Protein AF-A0A7W4DY26-F1 (afdb_monomer_lite)

Foldseek 3Di:
DVPPCPVVVVLVVQLVVVVVPDDDDPDPVSSVVVSVVSVPPVCCVVVVDDDPVCPVVVVVVVVVVVVD

Secondary structure (DSSP, 8-state):
---TTHHHHHHHHHHHHHHHH-SS-S-HHHHHHHHHHHHHHHHHHHH-SPPGGGHHHHHHHHHHHTT-

Radius of gyration: 16.76 Å; chains: 1; bounding box: 37×35×33 Å

Sequence (68 aa):
MIYTTNWIERLNRFCKRTLRMRGALPSAEAVLFLMGRVAWENPQISYARSLPLFKDWDARGEHNKNNI

Structure (mmCIF, N/CA/C/O backbone):
data_AF-A0A7W4DY26-F1
#
_entry.id   AF-A0A7W4DY26-F1
#
loop_
_atom_site.group_PDB
_atom_site.id
_atom_site.type_symbol
_atom_site.label_atom_id
_atom_site.label_alt_id
_atom_site.label_comp_id
_atom_site.label_asym_id
_atom_site.label_entity_id
_atom_site.label_seq_id
_atom_site.pdbx_PDB_ins_code
_atom_site.Cartn_x
_atom_site.Cartn_y
_atom_site.Cartn_z
_atom_site.occupancy
_atom_site.B_iso_or_equiv
_atom_site.auth_seq_id
_atom_site.auth_comp_id
_atom_site.auth_asym_id
_atom_site.auth_atom_id
_atom_site.pdbx_PDB_model_num
ATOM 1 N N . MET A 1 1 ? 11.605 6.154 -12.640 1.00 48.59 1 MET A N 1
ATOM 2 C CA . MET A 1 1 ? 12.588 6.768 -11.725 1.00 48.59 1 MET A CA 1
ATOM 3 C C . MET A 1 1 ? 12.855 5.802 -10.589 1.00 48.59 1 MET A C 1
ATOM 5 O O . MET A 1 1 ? 11.933 5.496 -9.841 1.00 48.59 1 MET A O 1
ATOM 9 N N . ILE A 1 2 ? 14.080 5.282 -10.530 1.00 49.66 2 ILE A N 1
ATOM 10 C CA . ILE A 1 2 ? 14.578 4.385 -9.480 1.00 49.66 2 ILE A CA 1
ATOM 11 C C . ILE A 1 2 ? 15.024 5.276 -8.310 1.00 49.66 2 ILE A C 1
ATOM 13 O O . ILE A 1 2 ? 16.204 5.436 -8.042 1.00 49.66 2 ILE A O 1
ATOM 17 N N . TYR A 1 3 ? 14.054 5.931 -7.673 1.00 42.78 3 TYR A N 1
ATOM 18 C CA . TYR A 1 3 ? 14.231 6.547 -6.360 1.00 42.78 3 TYR A CA 1
ATOM 19 C C . TYR A 1 3 ? 13.249 5.841 -5.428 1.00 42.78 3 TYR A C 1
ATOM 21 O O . TYR A 1 3 ? 12.067 5.667 -5.738 1.00 42.78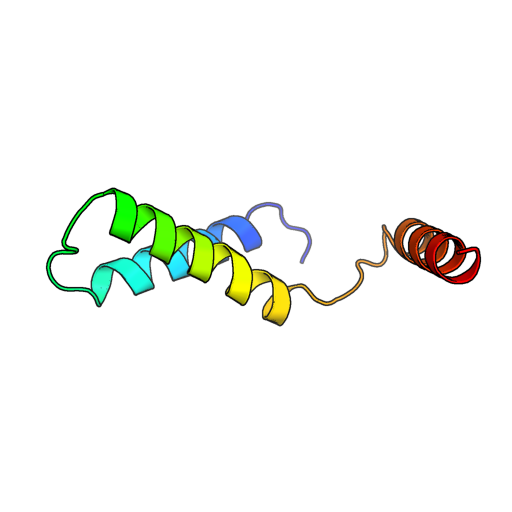 3 TYR A O 1
ATOM 29 N N . THR A 1 4 ? 13.794 5.301 -4.355 1.00 56.91 4 THR A N 1
ATOM 30 C CA . THR A 1 4 ? 13.520 3.961 -3.821 1.00 56.91 4 THR A CA 1
ATOM 31 C C . THR A 1 4 ? 12.226 3.811 -3.016 1.00 56.91 4 THR A C 1
ATOM 33 O O . THR A 1 4 ? 11.950 2.728 -2.509 1.00 56.91 4 THR A O 1
ATOM 36 N N . THR A 1 5 ? 11.374 4.838 -2.970 1.00 55.94 5 THR A N 1
ATOM 37 C CA . THR A 1 5 ? 10.107 4.831 -2.219 1.00 55.94 5 THR A CA 1
ATOM 38 C C . THR A 1 5 ? 8.881 5.181 -3.054 1.00 55.94 5 THR A C 1
ATOM 40 O O . THR A 1 5 ? 7.771 4.972 -2.581 1.00 55.94 5 THR A O 1
ATOM 43 N N . ASN A 1 6 ? 9.014 5.640 -4.307 1.00 74.25 6 ASN A N 1
ATOM 44 C CA . ASN A 1 6 ? 7.849 6.099 -5.085 1.00 74.25 6 ASN A CA 1
ATOM 45 C C . ASN A 1 6 ? 6.795 4.991 -5.280 1.00 74.25 6 ASN A C 1
ATOM 47 O O . ASN A 1 6 ? 5.596 5.258 -5.301 1.00 74.25 6 ASN A O 1
ATOM 51 N N . TRP A 1 7 ? 7.214 3.729 -5.398 1.00 76.25 7 TRP A N 1
ATOM 52 C CA . TRP A 1 7 ? 6.270 2.614 -5.496 1.00 76.25 7 TRP A CA 1
ATOM 53 C C . TRP A 1 7 ? 5.570 2.320 -4.162 1.00 76.25 7 TRP A C 1
ATOM 55 O O . TRP A 1 7 ? 4.356 2.126 -4.151 1.00 76.25 7 TRP A O 1
ATOM 65 N N . ILE A 1 8 ? 6.300 2.392 -3.044 1.00 80.12 8 ILE A N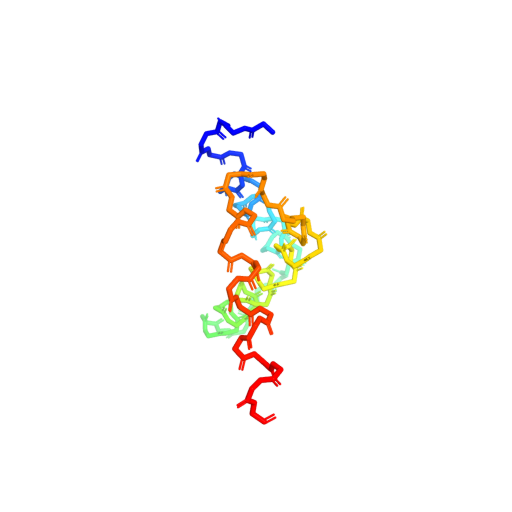 1
ATOM 66 C CA . ILE A 1 8 ? 5.756 2.233 -1.686 1.00 80.12 8 ILE A CA 1
ATOM 67 C C . ILE A 1 8 ? 4.786 3.373 -1.373 1.00 80.12 8 ILE A C 1
ATOM 69 O O . ILE A 1 8 ? 3.687 3.152 -0.872 1.00 80.12 8 ILE A O 1
ATOM 73 N N . GLU A 1 9 ? 5.149 4.603 -1.720 1.00 84.62 9 GLU A N 1
ATOM 74 C CA . GLU A 1 9 ? 4.307 5.781 -1.547 1.00 84.62 9 GLU A CA 1
ATOM 75 C C . GLU A 1 9 ? 3.055 5.713 -2.420 1.00 84.62 9 GLU A C 1
ATOM 77 O O . GLU A 1 9 ? 1.964 6.030 -1.944 1.00 84.62 9 GLU A O 1
ATOM 82 N N . ARG A 1 10 ? 3.174 5.268 -3.681 1.00 82.69 10 ARG A N 1
ATOM 83 C CA . ARG A 1 10 ? 2.015 5.025 -4.556 1.00 82.69 10 ARG A CA 1
ATOM 84 C C . ARG A 1 10 ? 1.092 3.971 -3.959 1.00 82.69 10 ARG A C 1
ATOM 86 O O . ARG A 1 10 ? -0.108 4.222 -3.877 1.00 82.69 10 ARG A O 1
ATOM 93 N N . LEU A 1 11 ? 1.640 2.853 -3.487 1.00 84.50 11 LEU A N 1
ATOM 94 C CA . LEU A 1 11 ? 0.873 1.800 -2.825 1.00 84.50 11 LEU A CA 1
ATOM 95 C C . LEU A 1 11 ? 0.152 2.338 -1.580 1.00 84.50 11 LEU A C 1
ATOM 97 O O . LEU A 1 11 ? -1.060 2.185 -1.456 1.00 84.50 11 LEU A O 1
ATOM 101 N N . ASN A 1 12 ? 0.857 3.063 -0.710 1.00 87.06 12 ASN A N 1
ATOM 102 C CA . ASN A 1 12 ? 0.285 3.675 0.491 1.00 87.06 12 ASN A CA 1
ATOM 103 C C . ASN A 1 12 ? -0.835 4.679 0.155 1.00 87.06 12 ASN A C 1
ATOM 105 O O . ASN A 1 12 ? -1.863 4.722 0.832 1.00 87.06 12 ASN A O 1
ATOM 109 N N . ARG A 1 13 ? -0.689 5.464 -0.923 1.00 87.44 13 ARG A N 1
ATOM 110 C CA . ARG A 1 13 ? -1.750 6.366 -1.405 1.00 87.44 13 ARG A CA 1
ATOM 111 C C . ARG A 1 13 ? -2.994 5.602 -1.861 1.00 87.44 13 ARG A C 1
ATOM 113 O O . ARG A 1 13 ? -4.098 6.024 -1.515 1.00 87.44 13 ARG A O 1
ATOM 120 N N . PHE A 1 14 ? -2.837 4.495 -2.589 1.00 86.06 14 PHE A N 1
ATOM 121 C CA . PHE A 1 14 ? -3.969 3.663 -3.012 1.00 86.06 14 PHE A CA 1
ATOM 122 C C . PHE A 1 14 ? -4.684 3.036 -1.818 1.00 86.06 14 PHE A C 1
ATOM 124 O O . PHE A 1 14 ? -5.896 3.178 -1.694 1.00 86.06 14 PHE A O 1
ATOM 131 N N . CYS A 1 15 ? -3.930 2.460 -0.886 1.00 87.75 15 CYS A N 1
ATOM 132 C CA . CYS A 1 15 ? -4.449 1.909 0.360 1.00 87.75 15 CYS A CA 1
ATOM 133 C C . CYS A 1 15 ? -5.271 2.937 1.158 1.00 87.75 15 CYS A C 1
ATOM 135 O O . CYS A 1 15 ? -6.431 2.696 1.493 1.00 87.75 15 CYS A O 1
ATOM 137 N N . LYS A 1 16 ? -4.716 4.135 1.386 1.00 87.94 16 LYS A N 1
ATOM 138 C CA . LYS A 1 16 ? -5.418 5.228 2.080 1.00 87.94 16 LYS A CA 1
ATOM 139 C C . LYS A 1 16 ? -6.673 5.685 1.333 1.00 87.94 16 LYS A C 1
ATOM 141 O O . LYS A 1 16 ? -7.690 5.950 1.968 1.00 87.94 16 LYS A O 1
ATOM 146 N N . ARG A 1 17 ? -6.635 5.781 -0.001 1.00 88.00 17 ARG A N 1
ATOM 147 C CA . ARG A 1 17 ? -7.805 6.166 -0.809 1.00 88.00 17 ARG A CA 1
ATOM 148 C C . ARG A 1 17 ? -8.923 5.129 -0.706 1.00 88.00 17 ARG A C 1
ATOM 150 O O . ARG A 1 17 ? -10.071 5.514 -0.507 1.00 88.00 17 ARG A O 1
ATOM 157 N N . THR A 1 18 ? -8.584 3.846 -0.782 1.00 86.88 18 THR A N 1
ATOM 158 C CA . THR A 1 18 ? -9.544 2.743 -0.664 1.00 86.88 18 THR A CA 1
ATOM 159 C C . THR A 1 18 ? -10.243 2.743 0.695 1.00 86.88 18 THR A C 1
ATOM 161 O O . THR A 1 18 ? -11.463 2.600 0.751 1.00 86.88 18 THR A O 1
ATOM 164 N N . LEU A 1 19 ? -9.502 2.964 1.784 1.00 86.38 19 LEU A N 1
ATOM 165 C CA . LEU A 1 19 ? -10.073 3.009 3.134 1.00 86.38 19 LEU A CA 1
ATOM 166 C C . LEU A 1 19 ? -10.936 4.255 3.380 1.00 86.38 19 LEU A C 1
ATOM 168 O O . LEU A 1 19 ? -11.921 4.170 4.100 1.00 86.38 19 LEU A O 1
ATOM 172 N N . ARG A 1 20 ? -10.632 5.397 2.745 1.00 84.56 20 ARG A N 1
ATOM 173 C CA . ARG A 1 20 ? -11.437 6.631 2.875 1.00 84.56 20 ARG A CA 1
ATOM 174 C C . ARG A 1 20 ? -12.835 6.531 2.263 1.00 84.56 20 ARG A C 1
ATOM 176 O O . ARG A 1 20 ? -13.711 7.283 2.670 1.00 84.56 20 ARG A O 1
ATOM 183 N N . MET A 1 21 ? -13.035 5.663 1.270 1.00 76.12 21 MET A N 1
ATOM 184 C CA . MET A 1 21 ? -14.317 5.527 0.566 1.00 76.12 21 MET A CA 1
ATOM 185 C C . MET A 1 21 ? -15.243 4.474 1.182 1.00 76.12 21 MET A C 1
ATOM 187 O O . MET A 1 21 ? -16.425 4.445 0.849 1.00 76.12 21 MET A O 1
ATOM 191 N N . ARG A 1 22 ? -14.736 3.597 2.057 1.00 72.12 22 ARG A N 1
ATOM 192 C CA . ARG A 1 22 ? -15.549 2.541 2.664 1.00 72.12 22 ARG A CA 1
ATOM 193 C C . ARG A 1 22 ? -16.018 2.967 4.052 1.00 72.12 22 ARG A C 1
ATOM 195 O O . ARG A 1 22 ? -15.219 3.050 4.978 1.00 72.12 22 ARG A O 1
ATOM 202 N N . GLY A 1 23 ? -17.322 3.222 4.186 1.00 66.81 23 GLY A N 1
ATOM 203 C CA . G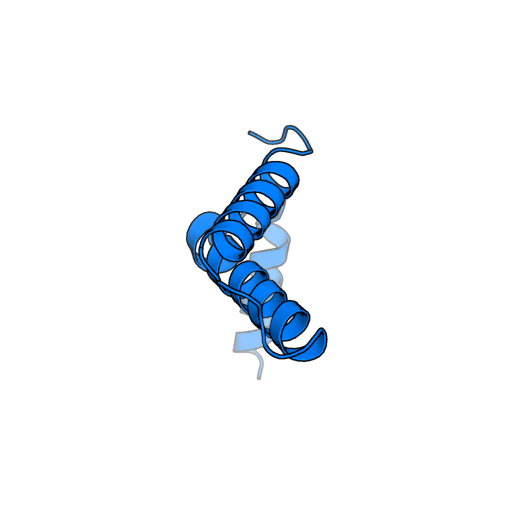LY A 1 23 ? -17.986 3.236 5.491 1.00 66.81 23 GLY A CA 1
ATOM 204 C C . GLY A 1 23 ? -17.760 1.898 6.200 1.00 66.81 23 GLY A C 1
ATOM 205 O O . GLY A 1 23 ? -17.648 0.881 5.517 1.00 66.81 23 GLY A O 1
ATOM 206 N N . ALA A 1 24 ? -17.607 1.954 7.529 1.00 68.00 24 ALA A N 1
ATOM 207 C CA . ALA A 1 24 ? -17.252 0.868 8.453 1.00 68.00 24 ALA A CA 1
ATOM 208 C C . ALA A 1 24 ? -17.182 -0.529 7.805 1.00 68.00 24 ALA A C 1
ATOM 210 O O . ALA A 1 24 ? -18.203 -1.176 7.575 1.00 68.00 24 ALA A O 1
ATOM 211 N N . LEU A 1 25 ? -15.965 -0.986 7.486 1.00 83.00 25 LEU A N 1
ATOM 212 C CA . LEU A 1 25 ? -15.775 -2.359 7.026 1.00 83.00 25 LEU A CA 1
ATOM 213 C C . LEU A 1 25 ? -16.257 -3.346 8.108 1.00 83.00 25 LEU A C 1
ATOM 215 O O . LEU A 1 25 ? -16.058 -3.085 9.293 1.00 83.00 25 LEU A O 1
ATOM 219 N N . PRO A 1 26 ? -16.860 -4.480 7.712 1.00 83.06 26 PRO A N 1
ATOM 220 C CA . PRO A 1 26 ? -17.545 -5.383 8.637 1.00 83.06 26 PRO A CA 1
ATOM 221 C C . PRO A 1 26 ? -16.605 -6.131 9.595 1.00 83.06 26 PRO A C 1
ATOM 223 O O . PRO A 1 26 ? -17.046 -6.554 10.658 1.00 83.06 26 PRO A O 1
ATOM 226 N N . SER A 1 27 ? -15.325 -6.305 9.242 1.00 89.19 27 SER A N 1
ATOM 227 C CA . SER A 1 27 ? -14.309 -6.925 10.102 1.00 89.19 27 SER A CA 1
ATOM 228 C C . SER A 1 27 ? -12.884 -6.572 9.653 1.00 89.19 27 SER A C 1
ATOM 230 O O . SER A 1 27 ? -12.678 -6.043 8.554 1.00 89.19 27 SER A O 1
ATOM 232 N N . ALA A 1 28 ? -11.884 -6.891 10.481 1.00 88.62 28 ALA A N 1
ATOM 233 C CA . ALA A 1 28 ? -10.471 -6.709 10.143 1.00 88.62 28 ALA A CA 1
ATOM 234 C C . ALA A 1 28 ? -10.025 -7.609 8.972 1.00 88.62 28 ALA A C 1
ATOM 236 O O . ALA A 1 28 ? -9.244 -7.178 8.123 1.00 88.62 28 ALA A O 1
ATOM 237 N N . GLU A 1 29 ? -10.566 -8.824 8.856 1.00 91.25 29 GLU A N 1
ATOM 238 C CA . GLU A 1 29 ? -10.297 -9.734 7.735 1.00 91.25 29 GLU A CA 1
ATOM 239 C C . GLU A 1 29 ? -10.772 -9.139 6.408 1.00 91.25 29 GLU A C 1
ATOM 241 O O . GLU A 1 29 ? -10.065 -9.219 5.403 1.00 91.25 29 GLU A O 1
ATOM 246 N N . ALA A 1 30 ? -11.933 -8.477 6.402 1.00 88.44 30 ALA A N 1
ATOM 247 C CA . ALA A 1 30 ? -12.441 -7.797 5.213 1.00 88.44 30 ALA A CA 1
ATOM 248 C C . ALA A 1 30 ? -11.513 -6.649 4.771 1.00 88.44 30 ALA A C 1
ATOM 250 O O . ALA A 1 30 ? -11.326 -6.424 3.572 1.00 88.44 30 ALA A O 1
ATOM 251 N N . VAL A 1 31 ? -10.890 -5.953 5.729 1.00 89.25 31 VAL A N 1
ATOM 252 C CA . VAL A 1 31 ? -9.873 -4.923 5.462 1.00 89.25 31 VAL A CA 1
ATOM 253 C C . VAL A 1 31 ? -8.625 -5.544 4.845 1.00 89.25 31 VAL A C 1
ATOM 255 O O . VAL A 1 31 ? -8.150 -5.055 3.820 1.00 89.25 31 VAL A O 1
ATOM 258 N N . LEU A 1 32 ? -8.113 -6.630 5.426 1.00 90.88 32 LEU A N 1
ATOM 259 C CA . LEU A 1 32 ? -6.926 -7.324 4.922 1.00 90.88 32 LEU A CA 1
ATOM 260 C C . LEU A 1 32 ? -7.146 -7.870 3.510 1.00 90.88 32 LEU A C 1
ATOM 262 O O . LEU A 1 32 ? -6.310 -7.651 2.634 1.00 90.88 32 LEU A O 1
ATOM 266 N N . PHE A 1 33 ? -8.293 -8.504 3.258 1.00 91.31 33 PHE A N 1
ATOM 267 C CA . PHE A 1 33 ? -8.651 -9.014 1.935 1.00 91.31 33 PHE A CA 1
ATOM 268 C C . PHE A 1 33 ? -8.697 -7.897 0.885 1.00 91.31 33 PHE A C 1
ATOM 270 O O . PHE A 1 33 ? -8.104 -8.009 -0.191 1.00 91.31 33 PHE A O 1
ATOM 277 N N . LEU A 1 34 ? -9.362 -6.786 1.208 1.00 89.25 34 LEU A N 1
ATOM 278 C CA . LEU A 1 34 ? -9.465 -5.633 0.319 1.00 89.25 34 LEU A CA 1
ATOM 279 C C . LEU A 1 34 ? -8.098 -5.005 0.027 1.00 89.25 34 LEU A C 1
ATOM 281 O O . LEU A 1 34 ? -7.792 -4.685 -1.121 1.00 89.25 34 LEU A O 1
ATOM 285 N N . MET A 1 35 ? -7.273 -4.833 1.056 1.00 89.38 35 MET A N 1
ATOM 286 C CA . MET A 1 35 ? -5.934 -4.263 0.921 1.00 89.38 35 MET A CA 1
ATOM 287 C C . MET A 1 35 ? -5.019 -5.184 0.111 1.00 89.38 35 MET A C 1
ATOM 289 O O . MET A 1 35 ? -4.278 -4.699 -0.742 1.00 89.38 35 MET A O 1
ATOM 293 N N . GLY A 1 36 ? -5.137 -6.503 0.293 1.00 89.81 36 GLY A N 1
ATOM 294 C CA . GLY A 1 36 ? -4.461 -7.503 -0.534 1.00 89.81 36 GLY A CA 1
ATOM 295 C C . GLY A 1 36 ? -4.864 -7.410 -2.008 1.00 89.81 36 GLY A C 1
ATOM 296 O O . GLY A 1 36 ? -4.000 -7.396 -2.881 1.00 89.81 36 GLY A O 1
ATOM 297 N N . ARG A 1 37 ? -6.160 -7.247 -2.304 1.00 88.88 37 ARG A N 1
ATOM 298 C CA . ARG A 1 37 ? -6.654 -7.031 -3.677 1.00 88.88 37 ARG A CA 1
ATOM 299 C C . ARG A 1 37 ? -6.103 -5.755 -4.311 1.00 88.88 37 ARG A C 1
ATOM 301 O O . ARG A 1 37 ? -5.587 -5.802 -5.424 1.00 88.88 37 ARG A O 1
ATOM 308 N N . VAL A 1 38 ? -6.135 -4.637 -3.587 1.00 87.38 38 VAL A N 1
ATOM 309 C CA . VAL A 1 38 ? -5.557 -3.358 -4.041 1.00 87.38 38 VAL A CA 1
ATOM 310 C C . VAL A 1 38 ? -4.058 -3.504 -4.305 1.00 87.38 38 VAL A C 1
ATOM 312 O O . VAL A 1 38 ? -3.560 -3.015 -5.321 1.00 87.38 38 VAL A O 1
ATOM 315 N N . ALA A 1 39 ? -3.342 -4.197 -3.420 1.00 85.69 39 ALA A N 1
ATOM 316 C CA . ALA A 1 39 ? -1.923 -4.472 -3.580 1.00 85.69 39 ALA A CA 1
ATOM 317 C C . ALA A 1 39 ? -1.622 -5.431 -4.738 1.00 85.69 39 ALA A C 1
ATOM 319 O O . ALA A 1 39 ? -0.503 -5.415 -5.216 1.00 85.69 39 ALA A O 1
ATOM 320 N N . TRP A 1 40 ? -2.574 -6.235 -5.210 1.00 83.75 40 TRP A N 1
ATOM 321 C CA . TRP A 1 40 ? -2.385 -7.154 -6.337 1.00 83.75 40 TRP A CA 1
ATOM 322 C C . TRP A 1 40 ? -2.664 -6.502 -7.698 1.00 83.75 40 TRP A C 1
ATOM 324 O O . TRP A 1 40 ? -1.900 -6.684 -8.646 1.00 83.75 40 TRP A O 1
ATOM 334 N N . GLU A 1 41 ? -3.732 -5.710 -7.797 1.00 80.06 41 GLU A N 1
ATOM 335 C CA . GLU A 1 41 ? -4.192 -5.118 -9.062 1.00 80.06 41 GLU A CA 1
ATOM 336 C C . GLU A 1 41 ? -3.348 -3.911 -9.493 1.00 80.06 41 GLU A C 1
ATOM 338 O O . GLU A 1 41 ? -2.975 -3.777 -10.660 1.00 80.06 41 GLU A O 1
ATOM 343 N N . ASN A 1 42 ? -2.992 -3.034 -8.550 1.00 69.44 42 ASN A N 1
ATOM 344 C CA . ASN A 1 42 ? -2.263 -1.805 -8.871 1.00 69.44 42 ASN A CA 1
ATOM 345 C C . ASN A 1 42 ? -0.849 -2.053 -9.426 1.00 69.44 42 ASN A C 1
ATOM 347 O O . 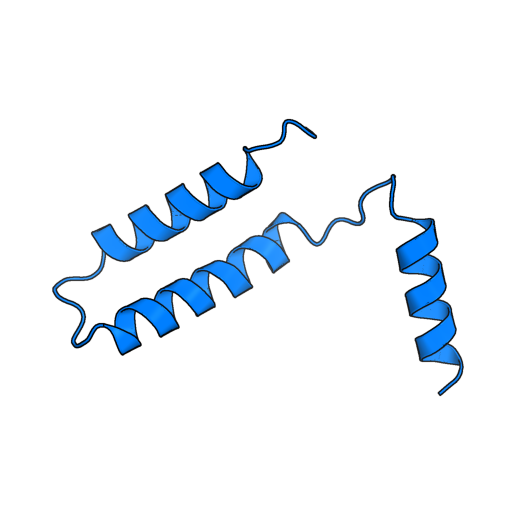ASN A 1 42 ? -0.480 -1.384 -10.401 1.00 69.44 42 ASN A O 1
ATOM 351 N N . PRO A 1 43 ? -0.041 -2.979 -8.863 1.00 65.38 43 PRO A N 1
ATOM 352 C CA . PRO A 1 43 ? 1.290 -3.225 -9.380 1.00 65.38 43 PRO A CA 1
ATOM 353 C C . PRO A 1 43 ? 1.293 -3.956 -10.720 1.00 65.38 43 PRO A C 1
ATOM 355 O O . PRO A 1 43 ? 2.169 -3.681 -11.531 1.00 65.38 43 PRO A O 1
ATOM 358 N N . GLN A 1 44 ? 0.324 -4.836 -10.985 1.00 59.44 44 GLN A N 1
ATOM 359 C CA . GLN A 1 44 ? 0.248 -5.536 -12.271 1.00 59.44 44 GLN A CA 1
ATOM 360 C C . GLN A 1 44 ? 0.006 -4.581 -13.430 1.00 59.44 44 GLN A C 1
ATOM 362 O O . GLN A 1 44 ? 0.646 -4.700 -14.464 1.00 59.44 44 GLN A O 1
ATOM 367 N N . ILE A 1 45 ? -0.854 -3.583 -13.249 1.00 60.06 45 ILE A N 1
ATOM 368 C CA . ILE A 1 45 ? -1.139 -2.613 -14.311 1.00 60.06 45 ILE A CA 1
ATOM 369 C C . ILE A 1 45 ? -0.014 -1.568 -14.403 1.00 60.06 45 ILE A C 1
ATOM 371 O O . ILE A 1 45 ? 0.375 -1.155 -15.492 1.00 60.06 45 ILE A O 1
ATOM 375 N N . SER A 1 46 ? 0.542 -1.136 -13.262 1.00 59.72 46 SER A N 1
ATOM 376 C CA . SER A 1 46 ? 1.517 -0.033 -13.222 1.00 59.72 46 SER A CA 1
ATOM 377 C C . SER A 1 46 ? 2.982 -0.450 -13.402 1.00 59.72 46 SER A C 1
ATOM 379 O O . SER A 1 46 ? 3.792 0.388 -13.804 1.00 59.72 46 SER A O 1
ATOM 381 N N . TYR A 1 47 ? 3.342 -1.697 -13.085 1.00 64.62 47 TYR A N 1
ATOM 382 C CA . TYR A 1 47 ? 4.717 -2.219 -13.122 1.00 64.62 47 TYR A CA 1
ATOM 383 C C . TYR A 1 47 ? 4.869 -3.473 -13.994 1.00 64.62 47 TYR A C 1
ATOM 385 O O . TYR A 1 47 ? 5.890 -4.141 -13.895 1.00 64.62 47 TYR A O 1
ATOM 393 N N . ALA A 1 48 ? 3.935 -3.754 -14.912 1.00 67.69 48 ALA A N 1
ATOM 394 C CA . ALA A 1 48 ? 4.111 -4.791 -15.945 1.00 67.69 48 ALA A CA 1
ATOM 395 C C . ALA A 1 48 ? 5.335 -4.570 -16.861 1.00 67.69 48 ALA A C 1
ATOM 397 O O . ALA A 1 48 ? 5.656 -5.407 -17.700 1.00 67.69 48 ALA A O 1
ATOM 398 N N . ARG A 1 49 ? 6.023 -3.430 -16.741 1.00 73.06 49 ARG A N 1
ATOM 399 C CA . ARG A 1 49 ? 7.239 -3.140 -17.495 1.00 73.06 49 ARG A CA 1
ATOM 400 C C . ARG A 1 49 ? 8.416 -3.944 -16.938 1.00 73.06 49 ARG A C 1
ATOM 402 O O . ARG A 1 49 ? 8.829 -3.713 -15.803 1.00 73.06 49 ARG A O 1
ATOM 409 N N . SER A 1 50 ? 9.039 -4.740 -17.806 1.00 71.50 50 SER A N 1
ATOM 410 C CA . SER A 1 50 ? 10.368 -5.313 -17.567 1.00 71.50 50 SER A CA 1
ATOM 411 C C . SER A 1 50 ? 11.389 -4.207 -17.276 1.00 71.50 50 SER A C 1
ATOM 413 O O . SER A 1 50 ? 11.524 -3.220 -18.014 1.00 71.50 50 SER A O 1
ATOM 415 N N . LEU A 1 51 ? 12.090 -4.348 -16.156 1.00 77.44 51 LEU A N 1
ATOM 416 C CA . LEU A 1 51 ? 13.132 -3.418 -15.757 1.00 77.44 51 LEU A CA 1
ATOM 417 C C . LEU A 1 51 ? 14.406 -3.722 -16.557 1.00 77.44 51 LEU A C 1
ATOM 419 O O . LEU A 1 51 ? 14.839 -4.870 -16.574 1.00 77.44 51 LEU A O 1
ATOM 423 N N . PRO A 1 52 ? 15.074 -2.713 -17.151 1.00 76.38 52 PRO A N 1
ATOM 424 C CA . PRO A 1 52 ? 16.267 -2.938 -17.967 1.00 76.38 52 PRO A CA 1
ATOM 425 C C . PRO A 1 52 ? 17.382 -3.717 -17.260 1.00 76.38 52 PRO A C 1
ATOM 427 O O . PRO A 1 52 ? 18.099 -4.463 -17.912 1.00 76.38 52 PRO A O 1
ATOM 430 N N . LEU A 1 53 ? 17.494 -3.561 -15.936 1.00 79.69 53 LEU A N 1
ATOM 431 C CA . LEU A 1 53 ? 18.469 -4.259 -15.095 1.00 79.69 53 LEU A CA 1
ATOM 432 C C . LEU A 1 53 ? 18.186 -5.766 -14.955 1.00 79.69 53 LEU A C 1
ATOM 434 O O . LEU A 1 53 ? 19.093 -6.533 -14.665 1.00 79.69 53 LEU A O 1
ATOM 438 N N . PHE A 1 54 ? 16.939 -6.190 -15.156 1.00 78.06 54 PHE A N 1
ATOM 439 C CA . PHE A 1 54 ? 16.482 -7.565 -14.942 1.00 78.06 54 PHE A CA 1
ATOM 440 C C . PHE A 1 54 ? 16.135 -8.292 -16.248 1.00 78.06 54 PHE A C 1
ATOM 442 O O . PHE A 1 54 ? 15.557 -9.374 -16.211 1.00 78.06 54 PHE A O 1
ATOM 449 N N . LYS A 1 55 ? 16.532 -7.753 -17.408 1.00 79.75 55 LYS A N 1
ATOM 450 C CA . LYS A 1 55 ? 16.277 -8.381 -18.717 1.00 79.75 55 LYS A CA 1
ATOM 451 C C . LYS A 1 55 ? 16.783 -9.826 -18.797 1.00 79.75 55 LYS A C 1
ATOM 453 O O . LYS A 1 55 ? 16.079 -10.696 -19.298 1.00 79.75 55 LYS A O 1
ATOM 458 N N . ASP A 1 56 ? 17.959 -10.095 -18.234 1.00 79.81 56 ASP A N 1
ATOM 459 C CA . ASP A 1 56 ? 18.565 -11.435 -18.223 1.00 79.81 56 ASP A CA 1
ATOM 460 C C . ASP A 1 56 ? 17.813 -12.421 -17.313 1.00 79.81 56 ASP A C 1
ATOM 462 O O . ASP A 1 56 ? 17.946 -13.640 -17.434 1.00 79.81 56 ASP A O 1
ATOM 466 N N . TRP A 1 57 ? 17.055 -11.910 -16.341 1.00 75.88 57 TRP A N 1
ATOM 467 C CA . TRP A 1 57 ? 16.196 -12.719 -15.478 1.00 75.88 57 TRP A CA 1
ATOM 468 C C . TRP A 1 57 ? 14.914 -13.121 -16.211 1.00 75.88 57 TRP A C 1
ATOM 470 O O . TRP A 1 57 ? 14.543 -14.295 -16.193 1.00 75.88 57 TRP A O 1
ATOM 480 N N . ASP A 1 58 ? 14.299 -12.174 -16.921 1.00 76.38 5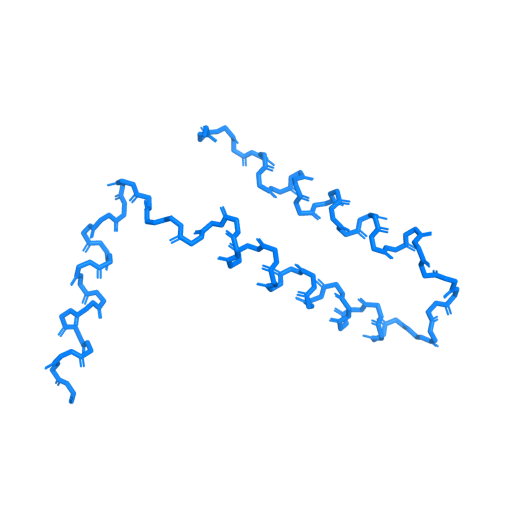8 ASP A N 1
ATOM 481 C CA . ASP A 1 58 ? 13.107 -12.425 -17.735 1.00 76.38 58 ASP A CA 1
ATOM 482 C C . ASP A 1 58 ? 13.399 -13.452 -18.846 1.00 76.38 58 ASP A C 1
ATOM 484 O O . ASP A 1 58 ? 12.659 -14.425 -18.999 1.00 76.38 58 ASP A O 1
ATOM 488 N N . ALA A 1 59 ? 14.544 -13.321 -19.528 1.00 76.50 59 ALA A N 1
ATOM 489 C CA . ALA A 1 59 ? 14.979 -14.257 -20.570 1.00 76.50 59 ALA A CA 1
ATOM 490 C C . ALA A 1 59 ? 15.177 -15.700 -20.055 1.00 76.50 59 ALA A C 1
ATOM 492 O O . ALA A 1 59 ? 14.839 -16.671 -20.736 1.00 76.50 59 ALA A O 1
ATOM 493 N N . ARG A 1 60 ? 15.684 -15.868 -18.825 1.00 69.94 60 ARG A N 1
ATOM 494 C CA . ARG A 1 60 ? 15.823 -17.191 -18.186 1.00 69.94 60 ARG A CA 1
ATOM 495 C C . ARG A 1 60 ? 14.475 -17.803 -17.807 1.00 69.94 60 ARG A C 1
ATOM 497 O O . ARG A 1 60 ? 14.310 -19.020 -17.894 1.00 69.94 60 ARG A O 1
ATOM 504 N N . GLY A 1 61 ? 13.515 -16.974 -17.399 1.00 68.75 61 GLY A N 1
ATOM 505 C CA . GLY A 1 61 ? 12.155 -17.411 -17.087 1.00 68.75 61 GLY A CA 1
ATOM 506 C C . GLY A 1 61 ? 11.398 -17.930 -18.311 1.00 68.75 61 GLY A C 1
ATOM 507 O O . GLY A 1 61 ? 10.660 -18.906 -18.199 1.00 68.75 61 GLY A O 1
ATOM 508 N N . GLU A 1 62 ? 11.595 -17.321 -19.480 1.00 64.69 62 GLU A N 1
ATOM 509 C CA . GLU A 1 62 ? 11.001 -17.782 -20.744 1.00 64.69 62 GLU A CA 1
ATOM 510 C C . GLU A 1 62 ? 11.613 -19.102 -21.222 1.00 64.69 62 GLU A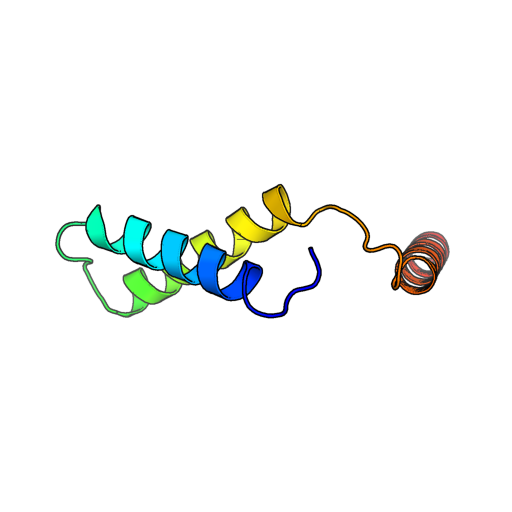 C 1
ATOM 512 O O . GLU A 1 62 ? 10.882 -20.024 -21.579 1.00 64.69 62 GLU A O 1
ATOM 517 N N . HIS A 1 63 ? 12.939 -19.244 -21.134 1.00 60.47 63 HIS A N 1
ATOM 518 C CA . HIS A 1 63 ? 13.618 -20.492 -21.490 1.00 60.47 63 HIS A CA 1
ATOM 519 C C . HIS A 1 63 ? 13.112 -21.690 -20.669 1.00 60.47 63 HIS A C 1
ATOM 521 O O . HIS A 1 63 ? 12.979 -22.790 -21.196 1.00 60.47 63 HIS A O 1
ATOM 527 N N . ASN A 1 64 ? 12.789 -21.495 -19.389 1.00 59.47 64 ASN A N 1
ATOM 528 C CA . ASN A 1 64 ? 12.304 -22.576 -18.528 1.00 59.47 64 ASN A CA 1
ATOM 529 C C . ASN A 1 64 ? 10.839 -22.967 -18.813 1.00 59.47 64 ASN A C 1
ATOM 531 O O . ASN A 1 64 ? 10.458 -24.108 -18.594 1.00 59.47 64 ASN A O 1
ATOM 535 N N . LYS A 1 65 ? 10.019 -22.045 -19.341 1.00 61.25 65 LYS A N 1
ATOM 536 C CA . LYS A 1 65 ? 8.634 -22.338 -19.763 1.00 61.25 65 LYS A CA 1
ATOM 537 C C . LYS A 1 65 ? 8.565 -23.126 -21.070 1.00 61.25 65 LYS A C 1
ATOM 539 O O . LYS A 1 65 ? 7.614 -23.864 -21.269 1.00 61.25 65 LYS A O 1
ATOM 544 N N . ASN A 1 66 ? 9.562 -22.960 -21.939 1.00 59.06 66 ASN A N 1
ATOM 545 C CA . ASN A 1 66 ? 9.626 -23.619 -23.245 1.00 59.06 66 ASN A CA 1
ATOM 546 C C . ASN A 1 66 ? 10.257 -25.026 -23.188 1.00 59.06 66 ASN A C 1
ATOM 548 O O . ASN A 1 66 ? 10.311 -25.702 -24.209 1.00 59.06 66 ASN A O 1
ATOM 552 N N . ASN A 1 67 ? 10.764 -25.444 -22.023 1.00 55.56 67 ASN A N 1
ATOM 553 C CA . ASN A 1 67 ? 11.389 -26.752 -21.788 1.00 55.56 67 ASN A CA 1
ATOM 554 C C . ASN A 1 67 ? 10.521 -27.684 -20.912 1.00 55.56 67 ASN A C 1
ATOM 556 O O . ASN A 1 67 ? 11.040 -28.649 -20.348 1.00 55.56 67 ASN A O 1
ATOM 560 N N . ILE A 1 68 ? 9.224 -27.383 -20.778 1.00 52.69 68 ILE A N 1
ATOM 561 C CA . ILE A 1 68 ? 8.207 -28.204 -20.098 1.00 52.69 68 ILE A CA 1
ATOM 562 C C . ILE A 1 68 ? 7.163 -28.627 -21.126 1.00 52.69 68 ILE A C 1
ATOM 564 O O . ILE A 1 68 ? 6.736 -27.746 -21.906 1.00 52.69 68 ILE A O 1
#

pLDDT: mean 75.49, std 12.51, range [42.78, 91.31]